Protein AF-A0A968WJB7-F1 (afdb_monomer_lite)

Sequence (166 aa):
MNELRTTIRIDESDAKIQHSDIVLTVGSCFAASMGNIFSLNKFDTLVNPFGTLYSPLAIHHALDTAVRTVPPTADGFVNRNDAWYHYDYHSSLSALDRDELNLLLQARMGQANGYLRKARWIVITYGTAWVYNRKDNGMPVANCHKVPTDHFEKSLLTQKKNAGII

pLDDT: mean 94.36, std 6.97, range [54.22, 98.62]

Structure (mmCIF, N/CA/C/O backbone):
data_AF-A0A968WJB7-F1
#
_entry.id   AF-A0A968WJB7-F1
#
loop_
_atom_site.group_PDB
_atom_site.id
_atom_site.type_symbol
_atom_site.label_atom_id
_atom_site.label_alt_id
_atom_site.label_comp_id
_atom_site.label_asym_id
_atom_site.label_entity_id
_atom_site.label_seq_id
_atom_site.pdbx_PDB_ins_code
_atom_site.Cartn_x
_atom_site.Cartn_y
_atom_site.Cartn_z
_atom_site.occupancy
_atom_site.B_iso_or_equiv
_atom_site.auth_seq_id
_atom_site.auth_comp_id
_atom_site.auth_asym_id
_atom_site.auth_atom_id
_atom_site.pdbx_PDB_model_num
ATOM 1 N N . MET A 1 1 ? 11.847 29.987 33.328 1.00 56.94 1 MET A N 1
ATOM 2 C CA . MET A 1 1 ? 12.172 28.801 32.508 1.00 56.94 1 MET A CA 1
ATOM 3 C C . MET A 1 1 ? 11.182 28.822 31.357 1.00 56.94 1 MET A C 1
ATOM 5 O O . MET A 1 1 ? 9.998 28.698 31.630 1.00 56.94 1 MET A O 1
ATOM 9 N N . ASN A 1 2 ? 11.610 29.129 30.131 1.00 67.00 2 ASN A N 1
ATOM 10 C CA . ASN A 1 2 ? 10.682 29.185 28.997 1.00 67.00 2 ASN A CA 1
ATOM 11 C C . ASN A 1 2 ? 10.448 27.760 28.487 1.00 67.00 2 ASN A C 1
ATOM 13 O O . ASN A 1 2 ? 11.409 27.071 28.146 1.00 67.00 2 ASN A O 1
ATOM 17 N N . GLU A 1 3 ? 9.194 27.313 28.461 1.00 71.56 3 GLU A N 1
ATOM 18 C CA . GLU A 1 3 ? 8.821 26.039 27.845 1.00 71.56 3 GLU A CA 1
ATOM 19 C C . GLU A 1 3 ? 9.026 26.119 26.324 1.00 71.56 3 GLU A C 1
ATOM 21 O O . GLU A 1 3 ? 8.397 26.921 25.641 1.00 71.56 3 GLU A O 1
ATOM 26 N N . LEU A 1 4 ? 9.910 25.275 25.782 1.00 86.75 4 LEU A N 1
ATOM 27 C CA . LEU A 1 4 ? 10.196 25.162 24.341 1.00 86.75 4 LEU A CA 1
ATOM 28 C C . LEU A 1 4 ? 9.280 24.144 23.634 1.00 86.75 4 LEU A C 1
ATOM 30 O O . LEU A 1 4 ? 9.646 23.586 22.600 1.00 86.75 4 LEU A O 1
ATOM 34 N N . ARG A 1 5 ? 8.103 23.851 24.199 1.00 84.50 5 ARG A N 1
ATOM 35 C CA . ARG A 1 5 ? 7.151 22.885 23.640 1.00 84.50 5 ARG A CA 1
ATOM 36 C C . ARG A 1 5 ? 5.778 23.521 23.491 1.00 84.50 5 ARG A C 1
ATOM 38 O O . ARG A 1 5 ? 5.233 24.071 24.439 1.00 84.50 5 ARG A O 1
ATOM 45 N N . THR A 1 6 ? 5.184 23.368 22.312 1.00 85.81 6 THR A N 1
ATOM 46 C CA . THR A 1 6 ? 3.761 23.646 22.113 1.00 85.81 6 THR A CA 1
ATOM 47 C C . THR A 1 6 ? 2.952 22.502 22.716 1.00 85.81 6 THR A C 1
ATOM 49 O O . THR A 1 6 ? 2.905 21.399 22.165 1.00 85.81 6 THR A O 1
ATOM 52 N N . THR A 1 7 ? 2.335 22.743 23.869 1.00 87.00 7 THR A N 1
ATOM 53 C CA . THR A 1 7 ? 1.403 21.790 24.477 1.00 87.00 7 THR A CA 1
ATOM 54 C C . THR A 1 7 ? 0.061 21.896 23.768 1.00 87.00 7 THR A C 1
ATOM 56 O O . THR A 1 7 ? -0.673 22.864 23.943 1.00 87.00 7 THR A O 1
ATOM 59 N N . ILE A 1 8 ? -0.253 20.896 22.950 1.00 87.56 8 ILE A N 1
ATOM 60 C CA . ILE A 1 8 ? -1.559 20.775 22.304 1.00 87.56 8 ILE A CA 1
ATOM 61 C C . ILE A 1 8 ? -2.448 19.949 23.232 1.00 87.56 8 ILE A C 1
ATOM 63 O O . ILE A 1 8 ? -2.117 18.808 23.553 1.00 87.56 8 ILE A O 1
ATOM 67 N N . ARG A 1 9 ? -3.566 20.530 23.677 1.00 88.31 9 ARG A N 1
ATOM 68 C CA . ARG A 1 9 ? -4.644 19.782 24.331 1.00 88.31 9 ARG A CA 1
ATOM 69 C C . ARG A 1 9 ? -5.572 19.273 23.240 1.00 88.31 9 ARG A C 1
ATOM 71 O O . ARG A 1 9 ? -6.076 20.067 22.455 1.00 88.31 9 ARG A O 1
ATOM 78 N N . ILE A 1 10 ? -5.716 17.958 23.162 1.00 88.56 10 ILE A N 1
ATOM 79 C CA . ILE A 1 10 ? -6.609 17.301 22.213 1.00 88.56 10 ILE A CA 1
ATOM 80 C C . ILE A 1 10 ? -7.796 16.817 23.029 1.00 88.56 10 ILE A C 1
ATOM 82 O O . ILE A 1 10 ? -7.610 16.014 23.946 1.00 88.56 10 ILE A O 1
ATOM 86 N N . ASP A 1 11 ? -8.978 17.337 22.716 1.00 92.31 11 ASP A N 1
ATOM 87 C CA . ASP A 1 11 ? -10.206 16.871 23.339 1.00 92.31 11 ASP A CA 1
ATOM 88 C C . ASP A 1 11 ? -10.478 15.425 22.941 1.00 92.31 11 ASP A C 1
ATOM 90 O O . ASP A 1 11 ? -10.107 14.941 21.864 1.00 92.31 11 ASP A O 1
ATOM 94 N N . GLU A 1 12 ? -11.111 14.710 23.855 1.00 92.12 12 GLU A N 1
ATOM 95 C CA . GLU A 1 12 ? -11.435 13.322 23.640 1.00 92.12 12 GLU A CA 1
ATOM 96 C C . GLU A 1 12 ? -12.485 13.184 22.521 1.00 92.12 12 GLU A C 1
ATOM 98 O O . GLU A 1 12 ? -13.508 13.858 22.534 1.00 92.12 12 GLU A O 1
ATOM 103 N N . SER A 1 13 ? -12.245 12.306 21.536 1.00 91.25 13 SER A N 1
ATOM 104 C CA . SER A 1 13 ? -13.239 12.067 20.479 1.00 91.25 13 SER A CA 1
ATOM 105 C C . SER A 1 13 ? -14.473 11.356 21.036 1.00 91.25 13 SER A C 1
ATOM 107 O O . SER A 1 13 ? -14.324 10.325 21.701 1.00 91.25 13 SER A O 1
ATOM 109 N N . ASP A 1 14 ? -15.663 11.850 20.686 1.00 94.12 14 ASP A N 1
ATOM 110 C CA . ASP A 1 14 ? -16.954 11.218 21.000 1.00 94.12 14 ASP A CA 1
ATOM 111 C C . ASP A 1 14 ? -17.090 9.819 20.379 1.00 94.12 14 ASP A C 1
ATOM 113 O O . ASP A 1 14 ? -17.773 8.941 20.909 1.00 94.12 14 ASP A O 1
ATOM 117 N N . ALA A 1 15 ? -16.423 9.588 19.245 1.00 93.94 15 ALA A N 1
ATOM 118 C CA . ALA A 1 15 ? -16.431 8.312 18.552 1.00 93.94 15 ALA A CA 1
ATOM 119 C C . ALA A 1 15 ? -15.205 7.484 18.952 1.00 93.94 15 ALA A C 1
ATOM 121 O O . ALA A 1 15 ? -14.058 7.843 18.686 1.00 93.94 15 ALA A O 1
ATOM 122 N N . LYS A 1 16 ? -15.460 6.338 19.582 1.00 94.56 16 LYS A N 1
ATOM 123 C CA . LYS A 1 16 ? -14.427 5.395 20.012 1.00 94.56 16 LYS A CA 1
ATOM 124 C C . LYS A 1 16 ? -14.341 4.206 19.076 1.00 94.56 16 LYS A C 1
ATOM 126 O O . LYS A 1 16 ? -15.368 3.714 18.617 1.00 94.56 16 LYS A O 1
ATOM 131 N N . ILE A 1 17 ? -13.119 3.725 18.866 1.00 95.50 17 ILE A N 1
ATOM 132 C CA . ILE A 1 17 ? -12.879 2.435 18.223 1.00 95.50 17 ILE A CA 1
ATOM 133 C C . ILE A 1 17 ? -13.238 1.352 19.241 1.00 95.50 17 ILE A C 1
ATOM 135 O O . ILE A 1 17 ? -12.614 1.256 20.298 1.00 95.50 17 ILE A O 1
ATOM 139 N N . GLN A 1 18 ? -14.270 0.575 18.937 1.00 96.62 18 GLN A N 1
ATOM 140 C CA . GLN A 1 18 ? -14.738 -0.537 19.758 1.00 96.62 18 GLN A CA 1
ATOM 141 C C . GLN A 1 18 ? -14.095 -1.844 19.303 1.00 96.62 18 GLN A C 1
ATOM 143 O O . GLN A 1 18 ? -13.738 -1.997 18.139 1.00 96.62 18 GLN A O 1
ATOM 148 N N . HIS A 1 19 ? -13.995 -2.827 20.196 1.00 96.31 19 HIS A N 1
ATOM 149 C CA . HIS A 1 19 ? -13.432 -4.138 19.848 1.00 96.31 19 HIS A CA 1
ATOM 150 C C . HIS A 1 19 ? -14.256 -4.882 18.774 1.00 96.31 19 HIS A C 1
ATOM 152 O O . HIS A 1 19 ? -13.737 -5.749 18.075 1.00 96.31 19 HIS A O 1
ATOM 158 N N . SER A 1 20 ? -15.543 -4.553 18.630 1.00 96.69 20 SER A N 1
ATOM 159 C CA . SER A 1 20 ? -16.411 -5.067 17.564 1.00 96.69 20 SER A CA 1
ATOM 160 C C . SER A 1 20 ? -16.203 -4.381 16.211 1.00 96.69 20 SER A C 1
ATOM 162 O O . SER A 1 20 ? -16.776 -4.827 15.218 1.00 96.69 20 SER A O 1
ATOM 164 N N . ASP A 1 21 ? -15.459 -3.275 16.166 1.00 97.81 21 ASP A N 1
ATOM 165 C CA . ASP A 1 21 ? -15.252 -2.528 14.935 1.00 97.81 21 ASP A CA 1
ATOM 166 C C . ASP A 1 21 ? -14.213 -3.214 14.050 1.00 97.81 21 ASP A C 1
ATOM 168 O O . ASP A 1 21 ? -13.172 -3.678 14.517 1.00 97.81 21 ASP A O 1
ATOM 172 N N . ILE A 1 22 ? -14.476 -3.196 12.745 1.00 98.56 22 ILE A N 1
ATOM 173 C CA . ILE A 1 22 ? -13.508 -3.608 11.733 1.00 98.56 22 ILE A CA 1
ATOM 174 C C . ILE A 1 22 ? -12.664 -2.396 11.348 1.00 98.56 22 ILE A C 1
ATOM 176 O O . ILE A 1 22 ? -13.202 -1.342 10.975 1.00 98.56 22 ILE A O 1
ATOM 180 N N . VAL A 1 23 ? -11.346 -2.565 11.408 1.00 98.44 23 VAL A N 1
ATOM 181 C CA . VAL A 1 23 ? -10.357 -1.527 11.115 1.00 98.44 23 VAL A CA 1
ATOM 182 C C . VAL A 1 23 ? -9.548 -1.917 9.880 1.00 98.44 23 VAL A C 1
ATOM 184 O O . VAL A 1 23 ? -9.021 -3.018 9.766 1.00 98.44 23 VAL A O 1
ATOM 187 N N . LEU A 1 24 ? -9.406 -0.996 8.937 1.00 98.56 24 LEU A N 1
ATOM 188 C CA . LEU A 1 24 ? -8.481 -1.125 7.817 1.00 98.56 24 LEU A CA 1
ATOM 189 C C . LEU A 1 24 ? -7.398 -0.060 7.960 1.00 98.56 24 LEU A C 1
ATOM 191 O O . LEU A 1 24 ? -7.715 1.124 8.041 1.00 98.56 24 LEU A O 1
ATOM 195 N N . THR A 1 25 ? -6.124 -0.449 7.962 1.00 98.38 25 THR A N 1
ATOM 196 C CA . THR A 1 25 ? -5.014 0.512 7.912 1.00 98.38 25 THR A CA 1
ATOM 197 C C . THR A 1 25 ? -4.308 0.448 6.563 1.00 98.38 25 THR A C 1
ATOM 199 O O . THR A 1 25 ? -4.032 -0.637 6.050 1.00 98.38 25 THR A O 1
ATOM 202 N N . VAL A 1 26 ? -4.044 1.611 5.959 1.00 98.00 26 VAL A N 1
ATOM 203 C CA . VAL A 1 26 ? -3.368 1.728 4.658 1.00 98.00 26 VAL A CA 1
ATOM 204 C C . VAL A 1 26 ? -2.387 2.899 4.665 1.00 98.00 26 VAL A C 1
ATOM 206 O O . VAL A 1 26 ? -2.722 4.017 5.052 1.00 98.00 26 VAL A O 1
ATOM 209 N N . GLY A 1 27 ? -1.173 2.669 4.180 1.00 97.12 27 GLY A N 1
ATOM 210 C CA . GLY A 1 27 ? -0.210 3.722 3.887 1.00 97.12 27 GLY A CA 1
ATOM 211 C C . GLY A 1 27 ? 1.179 3.414 4.421 1.00 97.12 27 GLY A C 1
ATOM 212 O O . GLY A 1 27 ? 1.693 2.309 4.237 1.00 97.12 27 GLY A O 1
ATOM 213 N N . SER A 1 28 ? 1.808 4.425 5.019 1.00 95.88 28 SER A N 1
ATOM 214 C CA . SER A 1 28 ? 3.210 4.385 5.435 1.00 95.88 28 SER A CA 1
ATOM 215 C C . SER A 1 28 ? 3.479 3.346 6.535 1.00 95.88 28 SER A C 1
ATOM 217 O O . SER A 1 28 ? 2.585 2.652 7.028 1.00 95.88 28 SER A O 1
ATOM 219 N N . CYS A 1 29 ? 4.739 3.239 6.960 1.00 94.81 29 CYS A N 1
ATOM 220 C CA . CYS A 1 29 ? 5.115 2.386 8.087 1.00 94.81 29 CYS A CA 1
ATOM 221 C C . CYS A 1 29 ? 4.357 2.742 9.378 1.00 94.81 29 CYS A C 1
ATOM 223 O O . CYS A 1 29 ? 4.187 1.881 10.235 1.00 94.81 29 CYS A O 1
ATOM 225 N N . PHE A 1 30 ? 3.850 3.973 9.503 1.00 96.25 30 PHE A N 1
ATOM 226 C CA . PHE A 1 30 ? 3.007 4.362 10.626 1.00 96.25 30 PHE A CA 1
ATOM 227 C C . PHE A 1 30 ? 1.649 3.637 10.601 1.00 96.25 30 PHE A C 1
ATOM 229 O O . PHE A 1 30 ? 1.262 3.067 11.619 1.00 96.25 30 PHE A O 1
ATOM 236 N N . ALA A 1 31 ? 0.970 3.552 9.447 1.00 97.06 31 ALA A N 1
ATOM 237 C CA . ALA A 1 31 ? -0.253 2.751 9.299 1.00 97.06 31 ALA A CA 1
ATOM 238 C C . ALA A 1 31 ? -0.021 1.263 9.602 1.00 97.06 31 ALA A C 1
ATOM 240 O O . ALA A 1 31 ? -0.873 0.633 10.232 1.00 97.06 31 ALA A O 1
ATOM 241 N N . ALA A 1 32 ? 1.131 0.709 9.202 1.00 95.94 32 ALA A N 1
ATOM 242 C CA . ALA A 1 32 ? 1.500 -0.666 9.540 1.00 95.94 32 ALA A CA 1
ATOM 243 C C . ALA A 1 32 ? 1.650 -0.850 11.057 1.00 95.94 32 ALA A C 1
ATOM 245 O O . ALA A 1 32 ? 1.044 -1.750 11.633 1.00 95.94 32 ALA A O 1
ATOM 246 N N . SER A 1 33 ? 2.414 0.025 11.717 1.00 97.56 33 SER A N 1
ATOM 247 C CA . SER A 1 33 ? 2.622 -0.021 13.169 1.00 97.56 33 SER A CA 1
ATOM 248 C C . SER A 1 33 ? 1.309 0.097 13.938 1.00 97.56 33 SER A C 1
ATOM 250 O O . SER A 1 33 ? 1.047 -0.712 14.824 1.00 97.56 33 SER A O 1
ATOM 252 N N . MET A 1 34 ? 0.448 1.047 13.564 1.00 96.88 34 MET A N 1
ATOM 253 C CA . MET A 1 34 ? -0.863 1.215 14.194 1.00 96.88 34 MET A CA 1
ATOM 254 C C . MET A 1 34 ? -1.777 0.008 13.954 1.00 96.88 34 MET A C 1
ATOM 256 O O . MET A 1 34 ? -2.389 -0.492 14.894 1.00 96.88 34 MET A O 1
ATOM 260 N N . GLY A 1 35 ? -1.827 -0.510 12.725 1.00 97.62 35 GLY A N 1
ATOM 261 C CA . GLY A 1 35 ? -2.599 -1.710 12.394 1.00 97.62 35 GLY A CA 1
ATOM 262 C C . GLY A 1 35 ? -2.138 -2.950 13.162 1.00 97.62 35 GLY A C 1
ATOM 263 O O . GLY A 1 35 ? -2.958 -3.731 13.646 1.00 97.62 35 GLY A O 1
ATOM 264 N N . ASN A 1 36 ? -0.827 -3.105 13.347 1.00 97.75 36 ASN A N 1
ATOM 265 C CA . ASN A 1 36 ? -0.260 -4.188 14.144 1.00 97.75 36 ASN A CA 1
ATOM 266 C C . ASN A 1 36 ? -0.627 -4.056 15.625 1.00 97.75 36 ASN A C 1
ATOM 268 O O . ASN A 1 36 ? -0.921 -5.065 16.257 1.00 97.75 36 ASN A O 1
ATOM 272 N N . ILE A 1 37 ? -0.678 -2.839 16.176 1.00 98.19 37 ILE A N 1
ATOM 273 C CA . ILE A 1 37 ? -1.161 -2.612 17.546 1.00 98.19 37 ILE A CA 1
ATOM 274 C C . ILE A 1 37 ? -2.624 -3.059 17.681 1.00 98.19 37 ILE A C 1
ATOM 276 O O . ILE A 1 37 ? -2.934 -3.794 18.618 1.00 98.19 37 ILE A O 1
ATOM 280 N N . PHE A 1 38 ? -3.510 -2.699 16.745 1.00 97.56 38 PHE A N 1
ATOM 281 C CA . PHE A 1 38 ? -4.898 -3.187 16.753 1.00 97.56 38 PHE A CA 1
ATOM 282 C C . PHE A 1 38 ? -4.969 -4.718 16.679 1.00 97.56 38 PHE A C 1
ATOM 284 O O . PHE A 1 38 ? -5.637 -5.352 17.497 1.00 97.56 38 PHE A O 1
ATOM 291 N N . SER A 1 39 ? -4.206 -5.320 15.765 1.00 97.69 39 SER A N 1
ATOM 292 C CA . SER A 1 39 ? -4.165 -6.775 15.569 1.00 97.69 39 SER A CA 1
ATOM 293 C C . SER A 1 39 ? -3.662 -7.521 16.814 1.00 97.69 39 SER A C 1
ATOM 295 O O . SER A 1 39 ? -4.242 -8.527 17.226 1.00 97.69 39 SER A O 1
ATOM 297 N N . LEU A 1 40 ? -2.603 -7.017 17.460 1.00 98.19 40 LEU A N 1
ATOM 298 C CA . LEU A 1 40 ? -2.067 -7.567 18.711 1.00 98.19 40 LEU A CA 1
ATOM 299 C C . LEU A 1 40 ? -3.110 -7.534 19.836 1.00 98.19 40 LEU A C 1
ATOM 301 O O . LEU A 1 40 ? -3.200 -8.485 20.613 1.00 98.19 40 LEU A O 1
ATOM 305 N N . ASN A 1 41 ? -3.936 -6.486 19.867 1.00 97.81 41 ASN A N 1
ATOM 306 C CA . ASN A 1 41 ? -5.037 -6.309 20.814 1.00 97.81 41 ASN A CA 1
ATOM 307 C C . ASN A 1 41 ? -6.366 -6.931 20.340 1.00 97.81 41 ASN A C 1
ATOM 309 O O . ASN A 1 41 ? -7.412 -6.603 20.888 1.00 97.81 41 ASN A O 1
ATOM 313 N N . LYS A 1 42 ? -6.325 -7.853 19.365 1.00 97.56 42 LYS A N 1
ATOM 314 C CA . LYS A 1 42 ? -7.448 -8.709 18.927 1.00 97.56 42 LYS A CA 1
ATOM 315 C C . LYS A 1 42 ? -8.624 -8.000 18.246 1.00 97.56 42 LYS A C 1
ATOM 317 O O . LYS A 1 42 ? -9.665 -8.625 18.052 1.00 97.56 42 LYS A O 1
ATOM 322 N N . PHE A 1 43 ? -8.441 -6.761 17.797 1.00 98.06 43 PHE A N 1
ATOM 323 C CA . PHE A 1 43 ? -9.391 -6.116 16.889 1.00 98.06 43 PHE A CA 1
ATOM 324 C C . PHE A 1 43 ? -9.401 -6.828 15.533 1.00 98.06 43 PHE A C 1
ATOM 326 O O . PHE A 1 43 ? -8.354 -7.278 15.058 1.00 98.06 43 PHE A O 1
ATOM 333 N N . ASP A 1 44 ? -10.555 -6.859 14.866 1.00 98.12 44 ASP A N 1
ATOM 334 C CA . ASP A 1 44 ? -10.636 -7.325 13.481 1.00 98.12 44 ASP A CA 1
ATOM 335 C C . ASP A 1 44 ? -10.008 -6.272 12.560 1.00 98.12 44 ASP A C 1
ATOM 337 O O . ASP A 1 44 ? -10.591 -5.221 12.287 1.00 98.12 44 ASP A O 1
ATOM 341 N N . THR A 1 45 ? -8.767 -6.523 12.144 1.00 98.44 45 THR A N 1
ATOM 342 C CA . THR A 1 45 ? -7.949 -5.535 11.440 1.00 98.44 45 THR A CA 1
ATOM 343 C C . THR A 1 45 ? -7.325 -6.113 10.181 1.00 98.44 45 THR A C 1
ATOM 345 O O . THR A 1 45 ? -6.663 -7.149 10.225 1.00 98.44 45 THR A O 1
ATOM 348 N N . LEU A 1 46 ? -7.445 -5.387 9.069 1.00 98.62 46 LEU A N 1
ATOM 349 C CA . LEU A 1 46 ? -6.624 -5.603 7.881 1.00 98.62 46 LEU A CA 1
ATOM 350 C C . LEU A 1 46 ? -5.525 -4.541 7.819 1.00 98.62 46 LEU A C 1
ATOM 352 O O . LEU A 1 46 ? -5.804 -3.345 7.750 1.00 98.62 46 LEU A O 1
ATOM 356 N N . VAL A 1 47 ? -4.269 -4.985 7.841 1.00 98.44 47 VAL A N 1
ATOM 357 C CA . VAL A 1 47 ? -3.091 -4.109 7.901 1.00 98.44 47 VAL A CA 1
ATOM 358 C C . VAL A 1 47 ? -2.404 -4.057 6.542 1.00 98.44 47 VAL A C 1
ATOM 360 O O . VAL A 1 47 ? -1.940 -5.089 6.064 1.00 98.44 47 VAL A O 1
ATOM 363 N N . ASN A 1 48 ? -2.309 -2.865 5.944 1.00 98.00 48 ASN A N 1
ATOM 364 C CA . ASN A 1 48 ? -1.574 -2.574 4.706 1.00 98.00 48 ASN A CA 1
ATOM 365 C C . ASN A 1 48 ? -1.678 -3.707 3.657 1.00 98.00 48 ASN A C 1
ATOM 367 O O . ASN A 1 48 ? -0.664 -4.330 3.326 1.00 98.00 48 ASN A O 1
ATOM 371 N N . PRO A 1 49 ? -2.874 -3.992 3.101 1.00 97.88 49 PRO A N 1
ATOM 372 C CA . PRO A 1 49 ? -3.077 -5.136 2.202 1.00 97.88 49 PRO A CA 1
ATOM 373 C C . PRO A 1 49 ? -2.213 -5.092 0.931 1.00 97.88 49 PRO A C 1
ATOM 375 O O . PRO A 1 49 ? -1.953 -6.128 0.324 1.00 97.88 49 PRO A O 1
ATOM 378 N N . PHE A 1 50 ? -1.733 -3.901 0.565 1.00 97.81 50 PHE A N 1
ATOM 379 C CA . PHE A 1 50 ? -0.872 -3.627 -0.590 1.00 97.81 50 PHE A CA 1
ATOM 380 C C . PHE A 1 50 ? 0.603 -3.387 -0.208 1.00 97.81 50 PHE A C 1
ATOM 382 O O . PHE A 1 50 ? 1.413 -2.931 -1.019 1.00 97.81 50 PHE A O 1
ATOM 389 N N . GLY A 1 51 ? 0.944 -3.690 1.048 1.00 97.19 51 GLY A N 1
ATOM 390 C CA . GLY A 1 51 ? 2.185 -3.316 1.713 1.00 97.19 51 GLY A CA 1
ATOM 391 C C . GLY A 1 51 ? 2.302 -1.809 1.962 1.00 97.19 51 GLY A C 1
ATOM 392 O O . GLY A 1 51 ? 1.321 -1.068 1.898 1.00 97.19 51 GLY A O 1
ATOM 393 N N . THR A 1 52 ? 3.504 -1.360 2.320 1.00 96.88 52 THR A N 1
ATOM 394 C CA . THR A 1 52 ? 3.745 0.033 2.714 1.00 96.88 52 THR A CA 1
ATOM 395 C C . THR A 1 52 ? 3.753 0.956 1.500 1.00 96.88 52 THR A C 1
ATOM 397 O O . THR A 1 52 ? 4.631 0.850 0.642 1.00 96.88 52 THR A O 1
ATOM 400 N N . LEU A 1 53 ? 2.813 1.898 1.465 1.00 97.00 53 LEU A N 1
ATOM 401 C CA . LEU A 1 53 ? 2.661 2.896 0.407 1.00 97.00 53 LEU A CA 1
ATOM 402 C C . LEU A 1 53 ? 2.796 4.303 0.995 1.00 97.00 53 LEU A C 1
ATOM 404 O O . LEU A 1 53 ? 2.315 4.566 2.091 1.00 97.00 53 LEU A O 1
ATOM 408 N N . TYR A 1 54 ? 3.448 5.226 0.289 1.00 94.88 54 TYR A N 1
ATOM 409 C CA . TYR A 1 54 ? 3.763 6.544 0.859 1.00 94.88 54 TYR A CA 1
ATOM 410 C C . TYR A 1 54 ? 3.017 7.702 0.198 1.00 94.88 54 TYR A C 1
ATOM 412 O O . TYR A 1 54 ? 2.571 8.609 0.904 1.00 94.88 54 TYR A O 1
ATOM 420 N N . SER A 1 55 ? 2.902 7.715 -1.131 1.00 93.94 55 SER A N 1
ATOM 421 C CA . SER A 1 55 ? 2.266 8.830 -1.834 1.00 93.94 55 SER A CA 1
ATOM 422 C C . SER A 1 55 ? 0.736 8.716 -1.782 1.00 93.94 55 SER A C 1
ATOM 424 O O . SER A 1 55 ? 0.208 7.605 -1.905 1.00 93.94 55 SER A O 1
ATOM 426 N N . PRO A 1 56 ? 0.003 9.838 -1.635 1.00 94.00 56 PRO A N 1
ATOM 427 C CA . PRO A 1 56 ? -1.457 9.830 -1.701 1.00 94.00 56 PRO A CA 1
ATOM 428 C C . PRO A 1 56 ? -1.987 9.170 -2.9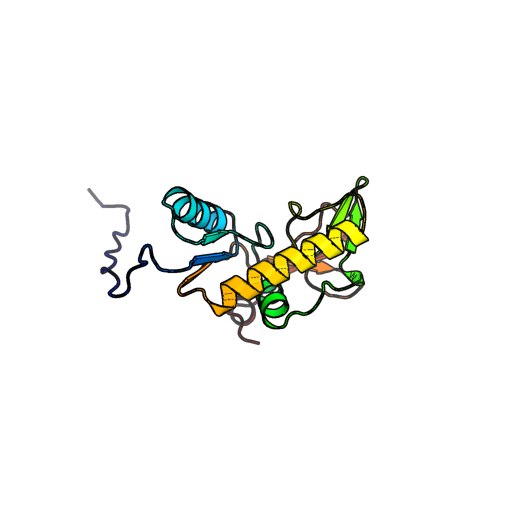72 1.00 94.00 56 PRO A C 1
ATOM 430 O O . PRO A 1 56 ? -2.889 8.348 -2.900 1.00 94.00 56 PRO A O 1
ATOM 433 N N . LEU A 1 57 ? -1.348 9.444 -4.114 1.00 93.44 57 LEU A N 1
ATOM 434 C CA . LEU A 1 57 ? -1.741 8.894 -5.409 1.00 93.44 57 LEU A CA 1
ATOM 435 C C . LEU A 1 57 ? -1.675 7.360 -5.448 1.00 93.44 57 LEU A C 1
ATOM 437 O O . LEU A 1 57 ? -2.627 6.727 -5.891 1.00 93.44 57 LEU A O 1
ATOM 441 N N . ALA A 1 58 ? -0.594 6.762 -4.938 1.00 94.88 58 ALA A N 1
ATOM 442 C CA . ALA A 1 58 ? -0.461 5.306 -4.878 1.00 94.88 58 ALA A CA 1
ATOM 443 C C . ALA A 1 58 ? -1.486 4.676 -3.925 1.00 94.88 58 ALA A C 1
ATOM 445 O O . ALA A 1 58 ? -2.097 3.661 -4.247 1.00 94.88 58 ALA A O 1
ATOM 446 N N . ILE A 1 59 ? -1.698 5.292 -2.757 1.00 96.38 59 ILE A N 1
ATOM 447 C CA . ILE A 1 59 ? -2.667 4.809 -1.767 1.00 96.38 59 ILE A CA 1
ATOM 448 C C . ILE A 1 59 ? -4.091 4.873 -2.329 1.00 96.38 59 ILE A C 1
ATOM 450 O O . ILE A 1 59 ? -4.839 3.905 -2.210 1.00 96.38 59 ILE A O 1
ATOM 454 N N . HIS A 1 60 ? -4.469 5.991 -2.952 1.00 94.88 60 HIS A N 1
ATOM 455 C CA . HIS A 1 60 ? -5.798 6.172 -3.540 1.00 94.88 60 HIS A CA 1
ATOM 456 C C . HIS A 1 60 ? -6.027 5.229 -4.711 1.00 94.88 60 HIS A C 1
ATOM 458 O O . HIS A 1 60 ? -7.090 4.627 -4.776 1.00 94.88 60 HIS A O 1
ATOM 464 N N . HIS A 1 61 ? -5.033 5.040 -5.580 1.00 94.50 61 HIS A N 1
ATOM 465 C CA . HIS A 1 61 ? -5.106 4.077 -6.681 1.00 94.50 61 HIS A CA 1
ATOM 466 C C . HIS A 1 61 ? -5.314 2.642 -6.174 1.00 94.50 61 HIS A C 1
ATOM 468 O O . HIS A 1 61 ? -6.235 1.948 -6.606 1.00 94.50 61 HIS A O 1
ATOM 474 N N . ALA A 1 62 ? -4.534 2.207 -5.181 1.00 96.12 62 ALA A N 1
ATOM 475 C CA . ALA A 1 62 ? -4.680 0.874 -4.597 1.00 96.12 62 ALA A CA 1
ATOM 476 C C . ALA A 1 62 ? -6.055 0.668 -3.927 1.00 96.12 62 ALA A C 1
ATOM 478 O O . ALA A 1 62 ? -6.646 -0.407 -4.023 1.00 96.12 62 ALA A O 1
ATOM 479 N N . LEU A 1 63 ? -6.593 1.703 -3.275 1.00 96.62 63 LEU A N 1
ATOM 480 C CA . LEU A 1 63 ? -7.938 1.674 -2.698 1.00 96.62 63 LEU A CA 1
ATOM 481 C C . LEU A 1 63 ? -9.035 1.672 -3.771 1.00 96.62 63 LEU A C 1
ATOM 483 O O . LEU A 1 63 ? -9.952 0.860 -3.686 1.00 96.62 63 LEU A O 1
ATOM 487 N N . ASP A 1 64 ? -8.954 2.542 -4.779 1.00 95.62 64 ASP A N 1
ATOM 488 C CA . ASP A 1 64 ? -9.962 2.658 -5.841 1.00 95.62 64 ASP A CA 1
ATOM 489 C C . ASP A 1 64 ? -10.049 1.368 -6.663 1.00 95.62 64 ASP A C 1
ATOM 491 O O . ASP A 1 64 ? -11.139 0.825 -6.852 1.00 95.62 64 ASP A O 1
ATOM 495 N N . THR A 1 65 ? -8.905 0.800 -7.049 1.00 95.31 65 THR A N 1
ATOM 496 C CA . THR A 1 65 ? -8.859 -0.486 -7.757 1.00 95.31 65 THR A CA 1
ATOM 497 C C . THR A 1 65 ? -9.428 -1.627 -6.918 1.00 95.31 65 THR A C 1
ATOM 499 O O . THR A 1 65 ? -10.165 -2.461 -7.447 1.00 95.31 65 THR A O 1
ATOM 502 N N . ALA A 1 66 ? -9.181 -1.640 -5.603 1.00 97.00 66 ALA A N 1
ATOM 503 C CA . ALA A 1 66 ? -9.794 -2.604 -4.696 1.00 97.00 66 ALA A CA 1
ATOM 504 C C . ALA A 1 66 ? -11.315 -2.424 -4.602 1.00 97.00 66 ALA A C 1
ATOM 506 O O . ALA A 1 66 ? -12.047 -3.407 -4.686 1.00 97.00 66 ALA A O 1
ATOM 507 N N . VAL A 1 67 ? -11.815 -1.190 -4.464 1.00 96.81 67 VAL A N 1
ATOM 508 C CA . VAL A 1 67 ? -13.259 -0.885 -4.412 1.00 96.81 67 VAL A CA 1
ATOM 509 C C . VAL A 1 67 ? -13.955 -1.310 -5.703 1.00 96.81 67 VAL A C 1
ATOM 511 O O . VAL A 1 67 ? -14.994 -1.972 -5.652 1.00 96.81 67 VAL A O 1
ATOM 514 N N . ARG A 1 68 ? -13.376 -0.952 -6.852 1.00 96.50 68 ARG A N 1
ATOM 515 C CA . ARG A 1 68 ? -13.921 -1.220 -8.190 1.00 96.50 68 ARG A CA 1
ATOM 516 C C . ARG A 1 68 ? -13.639 -2.626 -8.699 1.00 96.50 68 ARG A C 1
ATOM 518 O O . ARG A 1 68 ? -14.116 -2.974 -9.776 1.00 96.50 68 ARG A O 1
ATOM 525 N N . THR A 1 69 ? -12.872 -3.421 -7.953 1.00 94.62 69 THR A N 1
ATOM 526 C CA . THR A 1 69 ? -12.443 -4.770 -8.352 1.00 94.62 69 THR A CA 1
ATOM 527 C C . THR A 1 69 ? -11.767 -4.791 -9.729 1.00 94.62 69 THR A C 1
ATOM 529 O O . THR A 1 69 ? -11.999 -5.685 -10.537 1.00 94.62 69 THR A O 1
ATOM 532 N N . VAL A 1 70 ? -10.951 -3.772 -10.013 1.00 95.12 70 VAL A N 1
ATOM 533 C CA . VAL A 1 70 ? -10.190 -3.665 -11.266 1.00 95.12 70 VAL A CA 1
ATOM 534 C C . VAL A 1 70 ? -8.937 -4.530 -11.136 1.00 95.12 70 VAL A C 1
ATOM 536 O O . VAL A 1 70 ? -8.212 -4.346 -10.168 1.00 95.12 70 VAL A O 1
ATOM 539 N N . PRO A 1 71 ? -8.652 -5.469 -12.052 1.00 92.88 71 PRO A N 1
ATOM 540 C CA . PRO A 1 71 ? -7.451 -6.298 -11.957 1.00 92.88 71 PRO A CA 1
ATOM 541 C C . PRO A 1 71 ? -6.161 -5.470 -12.135 1.00 92.88 71 PRO A C 1
ATOM 543 O O . PRO A 1 71 ? -6.206 -4.410 -12.766 1.00 92.88 71 PRO A O 1
ATOM 546 N N . PRO A 1 72 ? -5.003 -5.955 -11.637 1.00 94.12 72 PRO A N 1
ATOM 547 C CA . PRO A 1 72 ? -3.708 -5.317 -11.879 1.00 94.12 72 PRO A CA 1
ATOM 548 C C . PRO A 1 72 ? -3.440 -5.134 -13.375 1.00 94.12 72 PRO A C 1
ATOM 550 O O . PRO A 1 72 ? -3.733 -6.025 -14.181 1.00 94.12 72 PRO A O 1
ATOM 553 N N . THR A 1 73 ? -2.885 -3.987 -13.764 1.00 93.44 73 THR A N 1
ATOM 554 C CA . THR A 1 73 ? -2.654 -3.695 -15.179 1.00 93.44 73 THR A CA 1
ATOM 555 C C . THR A 1 73 ? -1.490 -4.521 -15.719 1.00 93.44 73 THR A C 1
ATOM 557 O O . THR A 1 73 ? -0.454 -4.703 -15.080 1.00 93.44 73 THR A O 1
ATOM 560 N N . ALA A 1 74 ? -1.643 -5.052 -16.933 1.00 94.00 74 ALA A N 1
ATOM 561 C CA . ALA A 1 74 ? -0.644 -5.949 -17.514 1.00 94.00 74 ALA A CA 1
ATOM 562 C C . ALA A 1 74 ? 0.733 -5.283 -17.694 1.00 94.00 74 ALA A C 1
ATOM 564 O O . ALA A 1 74 ? 1.750 -5.971 -17.623 1.00 94.00 74 ALA A O 1
ATOM 565 N N . ASP A 1 75 ? 0.755 -3.967 -17.906 1.00 94.31 75 ASP A 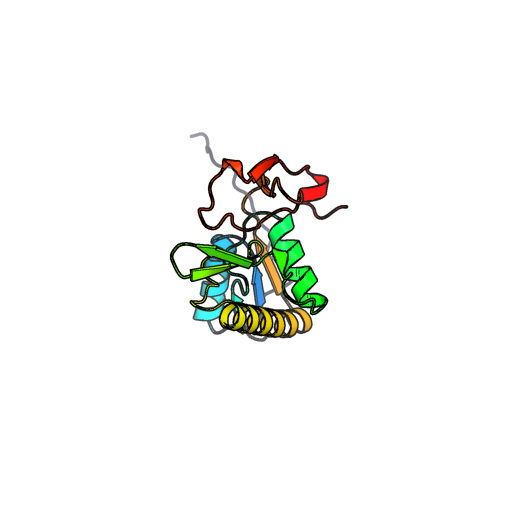N 1
ATOM 566 C CA . ASP A 1 75 ? 1.951 -3.144 -18.072 1.00 94.31 75 ASP A CA 1
ATOM 567 C C . ASP A 1 75 ? 2.633 -2.779 -16.745 1.00 94.31 75 ASP A C 1
ATOM 569 O O . ASP A 1 75 ? 3.758 -2.278 -16.760 1.00 94.31 75 ASP A O 1
ATOM 573 N N . GLY A 1 76 ? 1.983 -3.030 -15.605 1.00 96.31 76 GLY A N 1
ATOM 574 C CA . GLY A 1 76 ? 2.524 -2.767 -14.276 1.00 96.31 76 GLY A CA 1
ATOM 575 C C . GLY A 1 76 ? 3.509 -3.831 -13.786 1.00 96.31 76 GLY A C 1
ATOM 576 O O . GLY A 1 76 ? 4.273 -3.564 -12.858 1.00 96.31 76 GLY A O 1
ATOM 577 N N . PHE A 1 77 ? 3.518 -5.017 -14.403 1.00 97.88 77 PHE A N 1
ATOM 578 C CA . PHE A 1 77 ? 4.396 -6.127 -14.031 1.00 97.88 77 PHE A CA 1
ATOM 579 C C . PHE A 1 77 ? 5.839 -5.897 -14.486 1.00 97.88 77 PHE A C 1
ATOM 581 O O . PHE A 1 77 ? 6.101 -5.590 -15.647 1.00 97.88 77 PHE A O 1
ATOM 588 N N . VAL A 1 78 ? 6.789 -6.127 -13.581 1.00 97.38 78 VAL A N 1
ATOM 589 C CA . VAL A 1 78 ? 8.225 -6.007 -13.844 1.00 97.38 78 VAL A CA 1
ATOM 590 C C . VAL A 1 78 ? 8.985 -7.163 -13.202 1.00 97.38 78 VAL A C 1
ATOM 592 O O . VAL A 1 78 ? 8.781 -7.471 -12.028 1.00 97.38 78 VAL A O 1
ATOM 595 N N . ASN A 1 79 ? 9.872 -7.803 -13.966 1.00 97.00 79 ASN A N 1
ATOM 596 C CA . ASN A 1 79 ? 10.791 -8.811 -13.446 1.00 97.00 79 ASN A CA 1
ATOM 597 C C . ASN A 1 79 ? 12.131 -8.163 -13.074 1.00 97.00 79 ASN A C 1
ATOM 599 O O . ASN A 1 79 ? 12.686 -7.376 -13.846 1.00 97.00 79 ASN A O 1
ATOM 603 N N . ARG A 1 80 ? 12.644 -8.476 -11.883 1.00 93.44 80 ARG A N 1
ATOM 604 C CA . ARG A 1 80 ? 13.918 -7.965 -11.379 1.00 93.44 80 ARG A CA 1
ATOM 605 C C . ARG A 1 80 ? 14.539 -8.960 -10.404 1.00 93.44 80 ARG A C 1
ATOM 607 O O . ARG A 1 80 ? 13.948 -9.255 -9.372 1.00 93.44 80 ARG A O 1
ATOM 614 N N . ASN A 1 81 ? 15.772 -9.391 -10.676 1.00 90.62 81 ASN A N 1
ATOM 615 C CA . ASN A 1 81 ? 16.501 -10.386 -9.873 1.00 90.62 81 ASN A CA 1
ATOM 616 C C . ASN A 1 81 ? 15.692 -11.681 -9.650 1.00 90.62 81 ASN A C 1
ATOM 618 O O . ASN A 1 81 ? 15.516 -12.094 -8.505 1.00 90.62 81 ASN A O 1
ATOM 622 N N . ASP A 1 82 ? 15.166 -12.267 -10.728 1.00 92.62 82 ASP A N 1
ATOM 623 C CA . ASP A 1 82 ? 14.404 -13.528 -10.708 1.00 92.62 82 ASP A CA 1
ATOM 624 C C . ASP A 1 82 ? 13.121 -13.493 -9.858 1.00 92.62 82 ASP A C 1
ATOM 626 O O . ASP A 1 82 ? 12.581 -14.527 -9.472 1.00 92.62 82 ASP A O 1
ATOM 630 N N . ALA A 1 83 ? 12.604 -12.293 -9.589 1.00 97.31 83 ALA A N 1
ATOM 631 C CA . ALA A 1 83 ? 11.324 -12.076 -8.934 1.00 97.31 83 ALA A CA 1
ATOM 632 C C . ALA A 1 83 ? 10.472 -11.086 -9.732 1.00 97.31 83 ALA A C 1
ATOM 634 O O . ALA A 1 83 ? 10.967 -10.109 -10.300 1.00 97.31 83 ALA A O 1
ATOM 635 N N . TRP A 1 84 ? 9.171 -11.334 -9.752 1.00 98.31 84 TRP A N 1
ATOM 636 C CA . TRP A 1 84 ? 8.159 -10.452 -10.300 1.00 98.31 84 TRP A CA 1
ATOM 637 C C . TRP A 1 84 ? 7.632 -9.505 -9.233 1.00 98.31 84 TRP A C 1
ATOM 639 O O . TRP A 1 84 ? 7.363 -9.896 -8.096 1.00 98.31 84 TRP A O 1
ATOM 649 N N . TYR A 1 85 ? 7.432 -8.262 -9.651 1.00 98.38 85 TYR A N 1
ATOM 650 C CA . TYR A 1 85 ? 6.826 -7.184 -8.886 1.00 98.38 85 TYR A CA 1
ATOM 651 C C . TYR A 1 85 ? 5.784 -6.464 -9.738 1.00 98.38 85 TYR A C 1
ATOM 653 O O . TYR A 1 85 ? 5.709 -6.654 -10.953 1.00 98.38 85 TYR A O 1
ATOM 661 N N . HIS A 1 86 ? 5.004 -5.597 -9.100 1.00 98.19 86 HIS A N 1
ATOM 662 C CA . HIS A 1 86 ? 4.074 -4.709 -9.782 1.00 98.19 86 HIS A CA 1
ATOM 663 C C . HIS A 1 86 ? 4.279 -3.274 -9.295 1.00 98.19 86 HIS A C 1
ATOM 665 O O . HIS A 1 86 ? 4.356 -3.037 -8.087 1.00 98.19 86 HIS A O 1
ATOM 671 N N . TYR A 1 87 ? 4.387 -2.315 -10.212 1.00 97.94 87 TYR A N 1
ATOM 672 C CA . TYR A 1 87 ? 4.738 -0.924 -9.897 1.00 97.94 87 TYR A CA 1
ATOM 673 C C . TYR A 1 87 ? 3.777 -0.235 -8.914 1.00 97.94 87 TYR A C 1
ATOM 675 O O . TYR A 1 87 ? 4.208 0.638 -8.160 1.00 97.94 87 TYR A O 1
ATOM 683 N N . ASP A 1 88 ? 2.512 -0.654 -8.878 1.00 97.12 88 ASP A N 1
ATOM 684 C CA . ASP A 1 88 ? 1.479 -0.089 -7.991 1.00 97.12 88 ASP A CA 1
ATOM 685 C C . ASP A 1 88 ? 1.540 -0.581 -6.538 1.00 97.12 88 ASP A C 1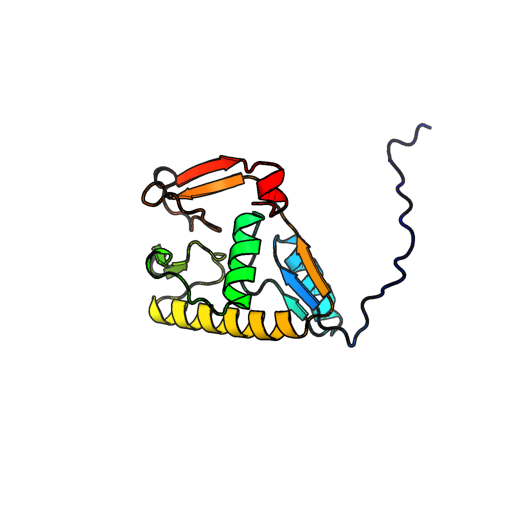
ATOM 687 O O . ASP A 1 88 ? 0.841 -0.046 -5.676 1.00 97.12 88 ASP A O 1
ATOM 691 N N . TYR A 1 89 ? 2.380 -1.573 -6.232 1.00 97.62 89 TYR A N 1
ATOM 692 C CA . TYR A 1 89 ? 2.381 -2.236 -4.929 1.00 97.62 89 TYR A CA 1
ATOM 693 C C . TYR A 1 89 ? 3.779 -2.313 -4.305 1.00 97.62 89 TYR A C 1
ATOM 695 O O . TYR A 1 89 ? 4.811 -2.193 -4.969 1.00 97.62 89 TYR A O 1
ATOM 703 N N . HIS A 1 90 ? 3.827 -2.485 -2.983 1.00 97.56 90 HIS A N 1
ATOM 704 C CA . HIS A 1 90 ? 5.082 -2.584 -2.242 1.00 97.56 90 HIS A CA 1
ATOM 705 C C . HIS A 1 90 ? 5.849 -3.869 -2.593 1.00 97.56 90 HIS A C 1
ATOM 707 O O . HIS A 1 90 ? 5.253 -4.905 -2.871 1.00 97.56 90 HIS A O 1
ATOM 713 N N . SER A 1 91 ? 7.179 -3.849 -2.475 1.00 96.62 91 SER A N 1
ATOM 714 C CA . SER A 1 91 ? 8.047 -4.990 -2.809 1.00 96.62 91 SER A CA 1
ATOM 715 C C . SER A 1 91 ? 7.873 -6.221 -1.909 1.00 96.62 91 SER A C 1
ATOM 717 O O . SER A 1 91 ? 8.488 -7.247 -2.165 1.00 96.62 91 SER A O 1
ATOM 719 N N . SER A 1 92 ? 7.073 -6.132 -0.841 1.00 96.38 92 SER A N 1
ATOM 720 C CA . SER A 1 92 ? 6.642 -7.307 -0.065 1.00 96.38 92 SER A CA 1
ATOM 721 C C . SER A 1 92 ? 5.619 -8.167 -0.812 1.00 96.38 92 SER A C 1
ATOM 723 O O . SER A 1 92 ? 5.333 -9.277 -0.377 1.00 96.38 92 SER A O 1
ATOM 725 N N . LEU A 1 93 ? 5.025 -7.639 -1.885 1.00 97.38 93 LEU A N 1
ATOM 726 C CA . LEU A 1 93 ? 4.161 -8.366 -2.802 1.00 97.38 93 LEU A CA 1
ATOM 727 C C . LEU A 1 93 ? 4.971 -8.686 -4.056 1.00 97.38 93 LEU A C 1
ATOM 729 O O . LEU A 1 93 ? 5.114 -7.863 -4.958 1.00 97.38 93 LEU A O 1
ATOM 733 N N . SER A 1 94 ? 5.539 -9.884 -4.060 1.00 98.00 94 SER A N 1
ATOM 734 C CA . SER A 1 94 ? 6.365 -10.408 -5.140 1.00 98.00 94 SER A CA 1
ATOM 735 C C . SER A 1 94 ? 6.177 -11.913 -5.255 1.00 98.00 94 SER A C 1
ATOM 737 O O . SER A 1 94 ? 5.838 -12.565 -4.266 1.00 98.00 94 SER A O 1
ATOM 739 N N . ALA A 1 95 ? 6.450 -12.468 -6.429 1.00 98.19 95 ALA A N 1
ATOM 740 C CA . ALA A 1 95 ? 6.468 -13.912 -6.658 1.00 98.19 95 ALA A CA 1
ATOM 741 C C . ALA A 1 95 ? 7.595 -14.284 -7.630 1.00 98.19 95 ALA A C 1
ATOM 743 O O . ALA A 1 95 ? 8.200 -13.399 -8.231 1.00 98.19 95 ALA A O 1
ATOM 744 N N . LEU A 1 96 ? 7.905 -15.573 -7.769 1.00 97.62 96 LEU A N 1
ATOM 745 C CA . LEU A 1 96 ? 8.908 -16.036 -8.740 1.00 97.62 96 LEU A CA 1
ATOM 746 C C . LEU A 1 96 ? 8.334 -16.100 -10.157 1.00 97.62 96 LEU A C 1
ATOM 748 O O . LEU A 1 96 ? 9.069 -15.953 -11.131 1.00 97.62 96 LEU A O 1
ATOM 752 N N . ASP A 1 97 ? 7.016 -16.245 -10.261 1.00 97.50 97 ASP A N 1
ATOM 753 C CA . ASP A 1 97 ? 6.278 -16.242 -11.512 1.00 97.50 97 ASP A CA 1
ATOM 754 C C . ASP A 1 97 ? 5.299 -15.054 -11.609 1.00 97.50 97 ASP A C 1
ATOM 756 O O . ASP A 1 97 ? 4.814 -14.511 -10.610 1.00 97.50 97 ASP A O 1
ATOM 760 N N . ARG A 1 98 ? 5.027 -14.613 -12.840 1.00 97.69 98 ARG A N 1
ATOM 761 C CA . ARG A 1 98 ? 4.147 -13.471 -13.104 1.00 97.69 98 ARG A CA 1
ATOM 762 C C . ARG A 1 98 ? 2.693 -13.786 -12.766 1.00 97.69 98 ARG A C 1
ATOM 764 O O . ARG A 1 98 ? 2.007 -12.932 -12.199 1.00 97.69 98 ARG A O 1
ATOM 771 N N . ASP A 1 99 ? 2.221 -14.970 -13.131 1.00 97.44 99 ASP A N 1
ATOM 772 C CA . ASP A 1 99 ? 0.839 -15.381 -12.912 1.00 97.44 99 ASP A CA 1
ATOM 773 C C . ASP A 1 99 ? 0.601 -15.655 -11.426 1.00 97.44 99 ASP A C 1
ATOM 775 O O . ASP A 1 99 ? -0.432 -15.253 -10.887 1.00 97.44 99 ASP A O 1
ATOM 779 N N . GLU A 1 100 ? 1.595 -16.205 -10.723 1.00 98.06 100 GLU A N 1
ATOM 780 C CA . GLU A 1 100 ? 1.586 -16.286 -9.257 1.00 98.06 100 GLU A CA 1
ATOM 781 C C . GLU A 1 100 ? 1.433 -14.908 -8.603 1.00 98.06 100 GLU A C 1
ATOM 783 O O . GLU A 1 100 ? 0.600 -14.735 -7.706 1.00 98.06 100 GLU A O 1
ATOM 788 N N . LEU A 1 101 ? 2.191 -13.903 -9.061 1.00 98.44 101 LEU A N 1
ATOM 789 C CA . LEU A 1 101 ? 2.038 -12.541 -8.553 1.00 98.44 101 LEU A CA 1
ATOM 790 C C . LEU A 1 101 ? 0.640 -11.997 -8.861 1.00 98.44 101 LEU A C 1
ATOM 792 O O . LEU A 1 101 ? 0.009 -11.409 -7.988 1.00 98.44 101 LEU A O 1
ATOM 796 N N . ASN A 1 102 ? 0.134 -12.193 -10.077 1.00 98.19 102 ASN A N 1
ATOM 797 C CA . ASN A 1 102 ? -1.199 -11.734 -10.455 1.00 98.19 102 ASN A CA 1
ATOM 798 C C . ASN A 1 102 ? -2.289 -12.334 -9.547 1.00 98.19 102 ASN A C 1
ATOM 800 O O . ASN A 1 102 ? -3.150 -11.606 -9.052 1.00 98.19 102 ASN A O 1
ATOM 804 N N . LEU A 1 103 ? -2.216 -13.637 -9.262 1.00 97.81 103 LEU A N 1
ATOM 805 C CA . LEU A 1 103 ? -3.131 -14.317 -8.341 1.00 97.81 103 LEU A CA 1
ATOM 806 C C . LEU A 1 103 ? -3.008 -13.778 -6.911 1.00 97.81 103 LEU A C 1
ATOM 808 O O . LEU A 1 103 ? -4.026 -13.506 -6.269 1.00 97.81 103 LEU A O 1
ATOM 812 N N . LEU A 1 104 ? -1.781 -13.566 -6.422 1.00 98.12 104 LEU A N 1
ATOM 813 C CA . LEU A 1 104 ? -1.533 -12.951 -5.117 1.00 98.12 104 LEU A CA 1
ATOM 814 C C . LEU A 1 104 ? -2.180 -11.564 -5.028 1.00 98.12 104 LEU A C 1
ATOM 816 O O . LEU A 1 104 ? -2.872 -11.268 -4.053 1.00 98.12 104 LEU A O 1
ATOM 820 N N . LEU A 1 105 ? -1.973 -10.715 -6.035 1.00 98.25 105 LEU A N 1
ATOM 821 C CA . LEU A 1 105 ? -2.516 -9.359 -6.067 1.00 98.25 105 LEU A CA 1
ATOM 822 C C . LEU A 1 105 ? -4.045 -9.376 -6.096 1.00 98.25 105 LEU A C 1
ATOM 824 O O . LEU A 1 105 ? -4.667 -8.699 -5.281 1.00 98.25 105 LEU A O 1
ATOM 828 N N . GLN A 1 106 ? -4.664 -10.210 -6.932 1.00 97.38 106 GLN A N 1
ATOM 829 C CA . GLN A 1 106 ? -6.122 -10.356 -6.959 1.00 97.38 106 GLN A CA 1
ATOM 830 C C . GLN A 1 106 ? -6.686 -10.844 -5.618 1.00 97.38 106 GLN A C 1
ATOM 832 O O . GLN A 1 106 ? -7.693 -10.313 -5.147 1.00 97.38 106 GLN A O 1
ATOM 837 N N . ALA A 1 107 ? -6.016 -11.788 -4.950 1.00 97.44 107 ALA A N 1
ATOM 838 C CA . ALA A 1 107 ? -6.415 -12.239 -3.619 1.00 97.44 107 ALA A CA 1
ATOM 839 C C . ALA A 1 107 ? -6.340 -11.103 -2.581 1.00 97.44 107 ALA A C 1
ATOM 841 O O . ALA A 1 107 ? -7.274 -10.918 -1.796 1.00 97.44 107 ALA A O 1
ATOM 842 N N . ARG A 1 108 ? -5.270 -10.293 -2.602 1.00 97.62 108 ARG A N 1
ATOM 843 C CA . ARG A 1 108 ? -5.137 -9.104 -1.736 1.00 97.62 108 ARG A CA 1
ATOM 844 C C . ARG A 1 108 ? -6.213 -8.064 -2.019 1.00 97.62 108 ARG A C 1
ATOM 846 O O . ARG A 1 108 ? -6.771 -7.506 -1.078 1.00 97.62 108 ARG A O 1
ATOM 853 N N . MET A 1 109 ? -6.545 -7.838 -3.286 1.00 97.12 109 MET A N 1
ATOM 854 C CA . MET A 1 109 ? -7.615 -6.922 -3.684 1.00 97.12 109 MET A CA 1
ATOM 855 C C . MET A 1 109 ? -8.986 -7.413 -3.229 1.00 97.12 109 MET A C 1
ATOM 857 O O . MET A 1 109 ? -9.761 -6.621 -2.701 1.00 97.12 109 MET A O 1
ATOM 861 N N . GLY A 1 110 ? -9.273 -8.711 -3.354 1.00 97.62 110 GLY A N 1
ATOM 862 C CA . GLY A 1 110 ? -10.505 -9.313 -2.841 1.00 97.62 110 GLY A CA 1
ATOM 863 C C . GLY A 1 110 ? -10.625 -9.181 -1.321 1.00 97.62 110 GLY A C 1
ATOM 864 O O . GLY A 1 110 ? -11.672 -8.777 -0.812 1.00 97.62 110 GLY A O 1
ATOM 865 N N . GLN A 1 111 ? -9.532 -9.430 -0.594 1.00 97.94 111 GLN A N 1
ATOM 866 C CA . GLN A 1 111 ? -9.468 -9.225 0.854 1.00 97.94 111 GLN A CA 1
ATOM 867 C C . GLN A 1 111 ? -9.718 -7.754 1.220 1.00 97.94 111 GLN A C 1
ATOM 869 O O . GLN A 1 111 ? -10.567 -7.462 2.063 1.00 97.94 111 GLN A O 1
ATOM 874 N N . ALA A 1 112 ? -9.027 -6.825 0.553 1.00 98.19 112 ALA A N 1
ATOM 875 C CA . ALA A 1 112 ? -9.199 -5.393 0.762 1.00 98.19 112 ALA A CA 1
ATOM 876 C C . ALA A 1 112 ? -10.630 -4.938 0.452 1.00 98.19 112 ALA A C 1
ATOM 878 O O . ALA A 1 112 ? -11.211 -4.218 1.258 1.00 98.19 112 ALA A O 1
ATOM 879 N N . ASN A 1 113 ? -11.237 -5.398 -0.647 1.00 98.38 113 ASN A N 1
ATOM 880 C CA . ASN A 1 113 ? -12.629 -5.095 -0.992 1.00 98.38 113 ASN A CA 1
ATOM 881 C C . ASN A 1 113 ? -13.597 -5.555 0.108 1.00 98.38 113 ASN A C 1
ATOM 883 O O . ASN A 1 113 ? -14.473 -4.796 0.523 1.00 98.38 113 ASN A O 1
ATOM 887 N N . GLY A 1 114 ? -13.412 -6.777 0.618 1.00 98.31 114 GLY A N 1
ATOM 888 C CA . GLY A 1 114 ? -14.225 -7.325 1.702 1.00 98.31 114 GLY A CA 1
ATOM 889 C C . GLY A 1 114 ? -14.160 -6.484 2.978 1.00 98.31 114 GLY A C 1
ATOM 890 O O . GLY A 1 114 ? -15.201 -6.210 3.578 1.00 98.31 114 GLY A O 1
ATOM 891 N N . TYR A 1 115 ? -12.963 -6.029 3.359 1.00 98.44 115 TYR A N 1
ATOM 892 C CA . TYR A 1 115 ? -12.776 -5.130 4.501 1.00 98.44 115 TYR A CA 1
ATOM 893 C C . TYR A 1 115 ? -13.328 -3.735 4.226 1.00 98.44 115 TYR A C 1
ATOM 895 O O . TYR A 1 115 ? -14.053 -3.210 5.058 1.00 98.44 115 TYR A O 1
ATOM 903 N N . LEU A 1 116 ? -13.080 -3.151 3.053 1.00 97.88 116 LEU A N 1
ATOM 904 C CA . LEU A 1 116 ? -13.575 -1.820 2.681 1.00 97.88 116 LEU A CA 1
ATOM 905 C C . LEU A 1 116 ? -15.103 -1.706 2.759 1.00 97.88 116 LEU A C 1
ATOM 907 O O . LEU A 1 116 ? -15.619 -0.649 3.101 1.00 97.88 116 LEU A O 1
ATOM 911 N N . ARG A 1 117 ? -15.834 -2.793 2.490 1.00 97.62 117 ARG A N 1
ATOM 912 C CA . ARG A 1 117 ? -17.303 -2.830 2.599 1.00 97.62 117 ARG A CA 1
ATOM 913 C C . ARG A 1 117 ? -17.827 -2.888 4.034 1.00 97.62 117 ARG A C 1
ATOM 915 O O . ARG A 1 117 ? -18.993 -2.575 4.250 1.00 97.62 117 ARG A O 1
ATOM 922 N N . LYS A 1 118 ? -17.014 -3.350 4.983 1.00 97.81 118 LYS A N 1
ATOM 923 C CA . LYS A 1 118 ? -17.429 -3.628 6.369 1.00 97.81 118 LYS A CA 1
ATOM 924 C C . LYS A 1 118 ? -16.727 -2.749 7.401 1.00 97.81 118 LYS A C 1
ATOM 926 O O . LYS A 1 118 ? -17.192 -2.660 8.533 1.00 97.81 118 LYS A O 1
ATOM 931 N N . ALA A 1 119 ? -15.601 -2.146 7.032 1.00 97.88 119 ALA A N 1
ATOM 932 C CA . ALA A 1 119 ? -14.774 -1.354 7.917 1.00 97.88 119 ALA A CA 1
ATOM 933 C C . ALA A 1 119 ? -15.575 -0.172 8.451 1.00 97.88 119 ALA A C 1
ATOM 935 O O . ALA A 1 119 ? -16.129 0.623 7.691 1.00 97.88 119 ALA A O 1
ATOM 936 N N . ARG A 1 120 ? -15.594 -0.041 9.776 1.00 97.75 120 ARG A N 1
ATOM 937 C CA . ARG A 1 120 ? -16.084 1.172 10.427 1.00 97.75 120 ARG A CA 1
ATOM 938 C C . ARG A 1 120 ? -15.006 2.249 10.451 1.00 97.75 120 ARG A C 1
ATOM 940 O O . ARG A 1 120 ? -15.329 3.432 10.406 1.00 97.75 120 ARG A O 1
ATOM 947 N N . TRP A 1 121 ? -13.740 1.832 10.474 1.00 97.88 121 TRP A N 1
ATOM 948 C CA . TRP A 1 121 ? -12.590 2.724 10.505 1.00 97.88 121 TRP A CA 1
ATOM 949 C C . TRP A 1 121 ? -11.618 2.400 9.379 1.00 97.88 121 TRP A C 1
ATOM 951 O O . TRP A 1 121 ? -11.180 1.260 9.230 1.00 97.88 121 TRP A O 1
ATOM 961 N N . ILE A 1 122 ? -11.234 3.430 8.625 1.00 97.12 122 ILE A N 1
ATOM 962 C CA . ILE A 1 122 ? -10.122 3.366 7.678 1.00 97.12 122 ILE A CA 1
ATOM 963 C C . ILE A 1 122 ? -9.072 4.373 8.142 1.00 97.12 122 ILE A C 1
ATOM 965 O O . ILE A 1 122 ? -9.311 5.580 8.143 1.00 97.12 122 ILE A O 1
ATOM 969 N N . VAL A 1 123 ? -7.909 3.877 8.553 1.00 96.94 123 VAL A N 1
ATOM 970 C CA . VAL A 1 123 ? -6.773 4.695 8.983 1.00 96.94 123 VAL A CA 1
ATOM 971 C C . VAL A 1 123 ? -5.812 4.833 7.813 1.00 96.94 123 VAL A C 1
ATOM 973 O O . VAL A 1 123 ? -5.178 3.859 7.407 1.00 96.94 123 VAL A O 1
ATOM 976 N N . ILE A 1 124 ? -5.691 6.050 7.284 1.00 96.44 124 ILE A N 1
ATOM 977 C CA . ILE A 1 124 ? -4.809 6.351 6.155 1.00 96.44 124 ILE A CA 1
ATOM 978 C C . ILE A 1 124 ? -3.659 7.233 6.624 1.00 96.44 124 ILE A C 1
ATOM 980 O O . ILE A 1 124 ? -3.883 8.274 7.241 1.00 96.44 124 ILE A O 1
ATOM 984 N N . THR A 1 125 ? -2.423 6.841 6.315 1.00 95.62 125 THR A N 1
ATOM 985 C CA . THR A 1 125 ? -1.237 7.622 6.695 1.00 95.62 125 THR A CA 1
ATOM 986 C C . THR A 1 125 ? -0.338 7.841 5.484 1.00 95.62 125 THR A C 1
ATOM 988 O O . THR A 1 125 ? 0.303 6.906 5.000 1.00 95.62 125 THR A O 1
ATOM 991 N N . TYR A 1 126 ? -0.265 9.079 5.003 1.00 94.19 126 TYR A N 1
ATOM 992 C CA . TYR A 1 126 ? 0.631 9.463 3.911 1.00 94.19 126 TYR A CA 1
ATOM 993 C C . TYR A 1 126 ? 2.066 9.642 4.416 1.00 94.19 126 TYR A C 1
ATOM 995 O O . TYR A 1 126 ? 2.294 9.889 5.599 1.00 94.19 126 TYR A O 1
ATOM 1003 N N . GLY A 1 127 ? 3.045 9.516 3.522 1.00 91.44 127 GLY A N 1
ATOM 1004 C CA . GLY A 1 127 ? 4.460 9.634 3.878 1.00 91.44 127 GLY A CA 1
ATOM 1005 C C . GLY A 1 127 ? 5.319 10.465 2.928 1.00 91.44 127 GLY A C 1
ATOM 1006 O O . GLY A 1 127 ? 6.462 10.749 3.265 1.00 91.44 127 GLY A O 1
ATOM 1007 N N . THR A 1 128 ? 4.814 10.870 1.759 1.00 93.12 128 THR A N 1
ATOM 1008 C CA . THR A 1 128 ? 5.535 11.782 0.856 1.00 93.12 128 THR A CA 1
ATOM 1009 C C . THR A 1 128 ? 4.604 12.405 -0.184 1.00 93.12 128 THR A C 1
ATOM 1011 O O . THR A 1 128 ? 3.644 11.773 -0.613 1.00 93.12 128 THR A O 1
ATOM 1014 N N . ALA A 1 129 ? 4.915 13.624 -0.628 1.00 93.81 129 ALA A N 1
ATOM 1015 C CA . ALA A 1 129 ? 4.305 14.246 -1.809 1.00 93.81 129 ALA A CA 1
ATOM 1016 C C . ALA A 1 129 ? 5.120 13.998 -3.093 1.00 93.81 129 ALA A C 1
ATOM 1018 O O . ALA A 1 129 ? 4.714 14.418 -4.174 1.00 93.81 129 ALA A O 1
ATOM 1019 N N . TRP A 1 130 ? 6.286 13.355 -2.988 1.00 95.25 130 TRP A N 1
ATOM 1020 C CA . TRP A 1 130 ? 7.095 12.991 -4.147 1.00 95.25 130 TRP A CA 1
ATOM 1021 C C . TRP A 1 130 ? 6.537 11.741 -4.817 1.00 95.25 130 TRP A C 1
ATOM 1023 O O . TRP A 1 130 ? 6.315 10.724 -4.161 1.00 95.25 130 TRP A O 1
ATOM 1033 N N . VAL A 1 131 ? 6.371 11.812 -6.130 1.00 95.50 131 VAL A N 1
ATOM 1034 C CA . VAL A 1 131 ? 6.008 10.679 -6.979 1.00 95.50 131 VAL A CA 1
ATOM 1035 C C . VAL A 1 131 ? 7.083 10.453 -8.030 1.00 95.50 131 VAL A C 1
ATOM 1037 O O . VAL A 1 131 ? 7.850 11.355 -8.373 1.00 95.50 131 VAL A O 1
ATOM 1040 N N . TYR A 1 132 ? 7.130 9.225 -8.524 1.00 97.06 132 TYR A N 1
ATOM 1041 C CA . TYR A 1 132 ? 7.963 8.819 -9.641 1.00 97.06 132 TYR A CA 1
ATOM 1042 C C . TYR A 1 132 ? 7.023 8.366 -10.746 1.00 97.06 132 TYR A C 1
ATOM 1044 O O . TYR A 1 132 ? 6.169 7.519 -10.502 1.00 97.06 132 TYR A O 1
ATOM 1052 N N . ASN A 1 133 ? 7.159 8.944 -11.931 1.00 96.69 133 ASN A N 1
ATOM 1053 C CA . ASN A 1 133 ?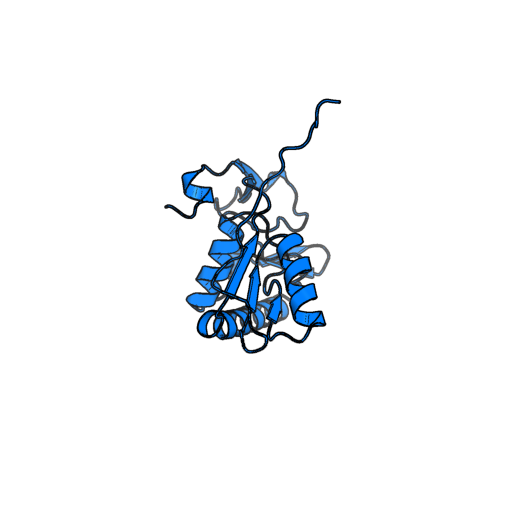 6.395 8.552 -13.108 1.00 96.69 133 ASN A CA 1
ATOM 1054 C C . ASN A 1 133 ? 7.326 7.800 -14.043 1.00 96.69 133 ASN A C 1
ATOM 1056 O O . ASN A 1 133 ? 8.482 8.196 -14.203 1.00 96.69 133 ASN A O 1
ATOM 1060 N N . ARG A 1 134 ? 6.858 6.719 -14.654 1.00 96.62 134 ARG A N 1
ATOM 1061 C CA . ARG A 1 134 ? 7.652 6.039 -15.673 1.00 96.62 134 ARG A CA 1
ATOM 1062 C C . ARG A 1 134 ? 7.740 6.925 -16.908 1.00 96.62 134 ARG A C 1
ATOM 1064 O O . ARG A 1 134 ? 6.745 7.513 -17.322 1.00 96.62 134 ARG A O 1
ATOM 1071 N N . LYS A 1 135 ? 8.924 7.024 -17.508 1.00 97.00 135 LYS A N 1
ATOM 1072 C CA . LYS A 1 135 ? 9.132 7.856 -18.703 1.00 97.00 135 LYS A CA 1
ATOM 1073 C C . LYS A 1 135 ? 8.519 7.2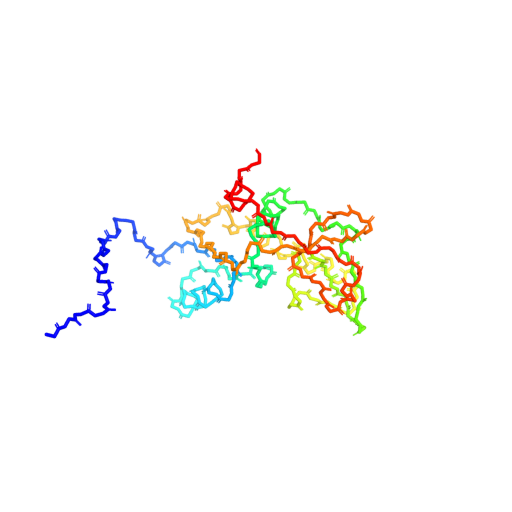68 -19.971 1.00 97.00 135 LYS A C 1
ATOM 1075 O O . LYS A 1 135 ? 8.297 8.005 -20.922 1.00 97.00 135 LYS A O 1
ATOM 1080 N N . ASP A 1 136 ? 8.275 5.962 -19.998 1.00 95.00 136 ASP A N 1
ATOM 1081 C CA . ASP A 1 136 ? 7.742 5.257 -21.164 1.00 95.00 136 ASP A CA 1
ATOM 1082 C C . ASP A 1 136 ? 6.238 5.486 -21.373 1.00 95.00 136 ASP A C 1
ATOM 1084 O O . ASP A 1 136 ? 5.799 5.583 -22.516 1.00 95.00 136 ASP A O 1
ATOM 1088 N N . ASN A 1 137 ? 5.453 5.610 -20.298 1.00 94.50 137 ASN A N 1
ATOM 1089 C CA . ASN A 1 137 ? 3.998 5.796 -20.374 1.00 94.50 137 ASN A CA 1
ATOM 1090 C C . ASN A 1 137 ? 3.447 6.946 -19.507 1.00 94.50 137 ASN A C 1
ATOM 1092 O O . ASN A 1 137 ? 2.244 7.202 -19.517 1.00 94.50 137 ASN A O 1
ATOM 1096 N N . GLY A 1 138 ? 4.297 7.642 -18.747 1.00 93.88 138 GLY A N 1
ATOM 1097 C CA . GLY A 1 138 ? 3.901 8.739 -17.862 1.00 93.88 138 GLY A CA 1
ATOM 1098 C C . GLY A 1 138 ? 3.134 8.306 -16.608 1.00 93.88 138 GLY A C 1
ATOM 1099 O O . GLY A 1 138 ? 2.706 9.168 -15.839 1.00 93.88 138 GLY A O 1
ATOM 1100 N N . MET A 1 139 ? 2.947 7.002 -16.375 1.00 92.75 139 MET A N 1
ATOM 1101 C CA . MET A 1 139 ? 2.167 6.510 -15.242 1.00 92.75 139 MET A CA 1
ATOM 1102 C C . MET A 1 139 ? 2.960 6.616 -13.933 1.00 92.75 139 MET A C 1
ATOM 1104 O O . MET A 1 139 ? 4.146 6.267 -13.901 1.00 92.75 139 MET A O 1
ATOM 1108 N N . PRO A 1 140 ? 2.323 7.070 -12.839 1.00 93.94 140 PRO A N 1
ATOM 1109 C CA . PRO A 1 140 ? 2.940 7.086 -11.521 1.00 93.94 140 PRO A CA 1
ATOM 1110 C C . PRO A 1 140 ? 3.178 5.658 -11.024 1.00 93.94 140 PRO A C 1
ATOM 1112 O O . PRO A 1 140 ? 2.379 4.765 -11.289 1.00 93.94 140 PRO A O 1
ATOM 1115 N N . VAL A 1 141 ? 4.240 5.455 -10.249 1.00 96.50 141 VAL A N 1
ATOM 1116 C CA . VAL A 1 141 ? 4.512 4.183 -9.568 1.00 96.50 141 VAL A CA 1
ATOM 1117 C C . VAL A 1 141 ? 4.484 4.362 -8.060 1.00 96.50 141 VAL A C 1
ATOM 1119 O O . VAL A 1 141 ? 4.901 5.390 -7.518 1.00 96.50 141 VAL A O 1
ATOM 1122 N N . ALA A 1 142 ? 4.021 3.331 -7.367 1.00 96.38 142 ALA A N 1
ATOM 1123 C CA . ALA A 1 142 ? 4.096 3.247 -5.920 1.00 96.38 142 ALA A CA 1
ATOM 1124 C C . ALA A 1 142 ? 5.495 2.832 -5.447 1.00 96.38 142 ALA A C 1
ATOM 1126 O O . ALA A 1 142 ? 5.964 3.282 -4.399 1.00 96.38 142 ALA A O 1
ATOM 1127 N N . ASN A 1 143 ? 6.171 1.982 -6.223 1.00 96.69 143 ASN A N 1
ATOM 1128 C CA . ASN A 1 143 ? 7.514 1.501 -5.939 1.00 96.69 143 ASN A CA 1
ATOM 1129 C C . ASN A 1 143 ? 8.287 1.271 -7.243 1.00 96.69 143 ASN A C 1
ATOM 1131 O O . ASN A 1 143 ? 7.781 0.639 -8.160 1.00 96.69 143 ASN A O 1
ATOM 1135 N N . CYS A 1 144 ? 9.528 1.757 -7.323 1.00 96.31 144 CYS A N 1
ATOM 1136 C CA . CYS A 1 144 ? 10.378 1.578 -8.504 1.00 96.31 144 CYS A CA 1
ATOM 1137 C C . CYS A 1 144 ? 11.055 0.196 -8.570 1.00 96.31 144 CYS A C 1
ATOM 1139 O O . CYS A 1 144 ? 11.726 -0.096 -9.552 1.00 96.31 144 CYS A O 1
ATOM 1141 N N . HIS A 1 145 ? 10.968 -0.631 -7.519 1.00 96.19 145 HIS A N 1
ATOM 1142 C CA . HIS A 1 145 ? 11.532 -1.992 -7.444 1.00 96.19 145 HIS A CA 1
ATOM 1143 C C . HIS A 1 145 ? 13.025 -2.088 -7.788 1.00 96.19 145 HIS A C 1
ATOM 1145 O O . HIS A 1 145 ? 13.503 -3.086 -8.322 1.00 96.19 145 HIS A O 1
ATOM 1151 N N . LYS A 1 146 ? 13.784 -1.032 -7.456 1.00 94.12 146 LYS A N 1
ATOM 1152 C CA . LYS A 1 146 ? 15.218 -0.881 -7.775 1.00 94.12 146 LYS A CA 1
ATOM 1153 C C . LYS A 1 146 ? 15.532 -0.967 -9.281 1.00 94.12 146 LYS A C 1
ATOM 1155 O O . LYS A 1 146 ? 16.667 -1.275 -9.642 1.00 94.12 146 LYS A O 1
ATOM 1160 N N . VAL A 1 147 ? 14.550 -0.702 -10.143 1.00 95.00 147 VAL A N 1
ATOM 1161 C CA . VAL A 1 147 ? 14.756 -0.446 -11.575 1.00 95.00 147 VAL A CA 1
ATOM 1162 C C . VAL A 1 147 ? 15.592 0.837 -11.727 1.00 95.00 147 VAL A C 1
ATOM 1164 O O . VAL A 1 147 ? 15.444 1.742 -10.894 1.00 95.00 147 VAL A O 1
ATOM 1167 N N . PRO A 1 148 ? 16.482 0.929 -12.736 1.00 95.62 148 PRO A N 1
ATOM 1168 C CA . PRO A 1 148 ? 17.323 2.104 -12.956 1.00 95.62 148 PRO A CA 1
ATOM 1169 C C . PRO A 1 148 ? 16.543 3.428 -12.939 1.00 95.62 148 PRO A C 1
ATOM 1171 O O . PRO A 1 148 ? 15.449 3.547 -13.489 1.00 95.62 148 PRO A O 1
ATOM 1174 N N . THR A 1 149 ? 17.086 4.435 -12.250 1.00 94.06 149 THR A N 1
ATOM 1175 C CA . THR A 1 149 ? 16.383 5.704 -11.981 1.00 94.06 149 THR A CA 1
ATOM 1176 C C . THR A 1 149 ? 16.124 6.539 -13.229 1.00 94.06 149 THR A C 1
ATOM 1178 O O . THR A 1 149 ? 15.219 7.365 -13.234 1.00 94.06 149 THR A O 1
ATOM 1181 N N . ASP A 1 150 ? 16.900 6.337 -14.288 1.00 96.81 150 ASP A N 1
ATOM 1182 C CA . ASP A 1 150 ? 16.733 6.967 -15.596 1.00 96.81 150 ASP A CA 1
ATOM 1183 C C . ASP A 1 150 ? 15.441 6.547 -16.311 1.00 96.81 150 ASP A C 1
ATOM 1185 O O . ASP A 1 150 ? 14.987 7.295 -17.175 1.00 96.81 150 ASP A O 1
ATOM 1189 N N . HIS A 1 151 ? 14.794 5.454 -15.888 1.00 96.50 151 HIS A N 1
ATOM 1190 C CA . HIS A 1 151 ? 13.457 5.055 -16.343 1.00 96.50 151 HIS A CA 1
ATOM 1191 C C . HIS A 1 151 ? 12.330 5.897 -15.727 1.00 96.50 151 HIS A C 1
ATOM 1193 O O . HIS A 1 151 ? 11.186 5.811 -16.177 1.00 96.50 151 HIS A O 1
ATOM 1199 N N . PHE A 1 152 ? 12.627 6.712 -14.710 1.00 97.88 152 PHE A N 1
ATOM 1200 C CA . PHE A 1 152 ? 11.622 7.466 -13.969 1.00 97.88 152 PHE A CA 1
ATOM 1201 C C . PHE A 1 152 ? 11.887 8.967 -13.993 1.00 97.88 152 PHE A C 1
ATOM 1203 O O . PHE A 1 152 ? 13.024 9.440 -13.989 1.00 97.88 152 PHE A O 1
ATOM 1210 N N . GLU A 1 153 ? 10.807 9.731 -13.969 1.00 97.69 153 GLU A N 1
ATOM 1211 C CA . GLU A 1 153 ? 10.806 11.162 -13.724 1.00 97.69 153 GLU A CA 1
ATOM 1212 C C . GLU A 1 153 ? 10.216 11.437 -12.341 1.00 97.69 153 GLU A C 1
ATOM 1214 O O . GLU A 1 153 ? 9.107 11.006 -12.020 1.00 97.69 153 GLU A O 1
ATOM 1219 N N . LYS A 1 154 ? 10.969 12.151 -11.502 1.00 96.75 154 LYS A N 1
ATOM 1220 C CA . LYS A 1 154 ? 10.544 12.505 -10.148 1.00 96.75 154 LYS A CA 1
ATOM 1221 C C . LYS A 1 154 ? 9.822 13.849 -10.166 1.00 96.75 154 LYS A C 1
ATOM 1223 O O . LYS A 1 154 ? 10.398 14.843 -10.598 1.00 96.75 154 LYS A O 1
ATOM 1228 N N . SER A 1 155 ? 8.609 13.907 -9.623 1.00 94.62 155 SER A N 1
ATOM 1229 C CA . SER A 1 155 ? 7.843 15.151 -9.508 1.00 94.62 155 SER A CA 1
ATOM 1230 C C . SER A 1 155 ? 7.169 15.297 -8.146 1.00 94.62 155 SER A C 1
ATOM 1232 O O . SER A 1 155 ? 6.956 14.326 -7.417 1.00 94.62 155 SER A O 1
ATOM 1234 N N . LEU A 1 156 ? 6.888 16.544 -7.764 1.00 95.06 156 LEU A N 1
ATOM 1235 C CA . LEU A 1 156 ? 6.209 16.875 -6.516 1.00 95.06 156 LEU A CA 1
ATOM 1236 C C . LEU A 1 156 ? 4.718 17.090 -6.792 1.00 95.06 156 LEU A C 1
ATOM 1238 O O . LEU A 1 156 ? 4.346 17.876 -7.665 1.00 95.06 156 LEU A O 1
ATOM 1242 N N . LEU A 1 157 ? 3.858 16.410 -6.037 1.00 91.81 157 LEU A N 1
ATOM 1243 C CA . LEU A 1 157 ? 2.416 16.596 -6.128 1.00 91.81 157 LEU A CA 1
ATOM 1244 C C . LEU A 1 157 ? 2.005 17.982 -5.622 1.00 91.81 157 LEU A C 1
ATOM 1246 O O . LEU A 1 157 ? 2.508 18.482 -4.613 1.00 91.81 157 LEU A O 1
ATOM 1250 N N . THR A 1 158 ? 1.022 18.577 -6.298 1.00 91.31 158 THR A N 1
ATOM 1251 C CA . THR A 1 158 ? 0.370 19.803 -5.827 1.00 91.31 158 THR A CA 1
ATOM 1252 C C . THR A 1 158 ? -0.475 19.517 -4.586 1.00 91.31 158 THR A C 1
ATOM 1254 O O . THR A 1 158 ? -0.882 18.382 -4.341 1.00 91.31 158 THR A O 1
ATOM 1257 N N . GLN A 1 159 ? -0.804 20.555 -3.813 1.00 87.19 159 GLN A N 1
ATOM 1258 C CA . GLN A 1 159 ? -1.682 20.431 -2.640 1.00 87.19 159 GLN A CA 1
ATOM 1259 C C . GLN A 1 159 ? -3.035 19.789 -2.989 1.00 87.19 159 GLN A C 1
ATOM 1261 O O . GLN A 1 159 ? -3.487 18.901 -2.274 1.00 87.19 159 GLN A O 1
ATOM 1266 N N . LYS A 1 160 ? -3.634 20.173 -4.127 1.00 85.88 160 LYS A N 1
ATOM 1267 C CA . LYS A 1 160 ? -4.891 19.585 -4.618 1.00 85.88 160 LYS A CA 1
ATOM 1268 C C . LYS A 1 160 ? -4.753 18.086 -4.892 1.00 85.88 160 LYS A C 1
A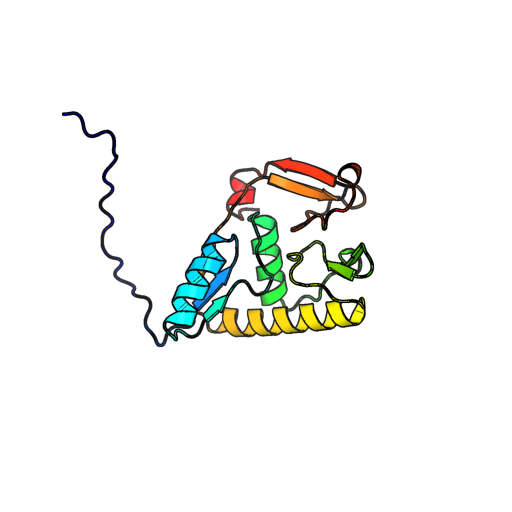TOM 1270 O O . LYS A 1 160 ? -5.522 17.299 -4.351 1.00 85.88 160 LYS A O 1
ATOM 1275 N N . LYS A 1 161 ? -3.709 17.689 -5.631 1.00 82.81 161 LYS A N 1
ATOM 1276 C CA . LYS A 1 161 ? -3.428 16.274 -5.918 1.00 82.81 161 LYS A CA 1
ATOM 1277 C C . LYS A 1 161 ? -3.134 15.472 -4.646 1.00 82.81 161 LYS A C 1
ATOM 1279 O O . LYS A 1 161 ? -3.596 14.346 -4.527 1.00 82.81 161 LYS A O 1
ATOM 1284 N N . ASN A 1 162 ? -2.423 16.053 -3.676 1.00 81.00 162 ASN A N 1
ATOM 1285 C CA . ASN A 1 162 ? -2.184 15.415 -2.375 1.00 81.00 162 ASN A CA 1
ATOM 1286 C C . ASN A 1 162 ? -3.475 15.195 -1.578 1.00 81.00 162 ASN A C 1
ATOM 1288 O O . ASN A 1 162 ? -3.596 14.192 -0.882 1.00 81.00 162 ASN A O 1
ATOM 1292 N N . ALA A 1 163 ? -4.433 16.115 -1.685 1.00 78.62 163 ALA A N 1
ATOM 1293 C CA . ALA A 1 163 ? -5.731 16.010 -1.029 1.00 78.62 163 ALA A CA 1
ATOM 1294 C C . ALA A 1 163 ? -6.714 15.069 -1.754 1.00 78.62 163 ALA A C 1
ATOM 1296 O O . ALA A 1 163 ? -7.840 14.915 -1.290 1.00 78.62 163 ALA A O 1
ATOM 1297 N N . GLY A 1 164 ? -6.325 14.457 -2.881 1.00 69.88 164 GLY A N 1
ATOM 1298 C CA . GLY A 1 164 ? -7.234 13.654 -3.708 1.00 69.88 164 GLY A CA 1
ATOM 1299 C C . GLY A 1 164 ? -8.289 14.486 -4.448 1.00 69.88 164 GLY A C 1
ATOM 1300 O O . GLY A 1 164 ? -9.306 13.948 -4.872 1.00 69.88 164 GLY A O 1
ATOM 1301 N N . ILE A 1 165 ? -8.066 15.798 -4.592 1.00 62.62 165 ILE A N 1
ATOM 1302 C CA . ILE A 1 165 ? -8.943 16.716 -5.326 1.00 62.62 165 ILE A CA 1
ATOM 1303 C C . ILE A 1 165 ? -8.410 16.806 -6.761 1.00 62.62 165 ILE A C 1
ATOM 1305 O O . ILE A 1 165 ? -7.352 17.408 -6.988 1.00 62.62 165 ILE A O 1
ATOM 1309 N N . ILE A 1 166 ? -9.121 16.171 -7.699 1.00 54.22 166 ILE A N 1
ATOM 1310 C CA . ILE A 1 166 ? -8.808 16.131 -9.139 1.00 54.22 166 ILE A CA 1
ATOM 1311 C C . ILE A 1 166 ? -9.699 17.127 -9.877 1.00 54.22 166 ILE A C 1
ATOM 1313 O O . ILE A 1 166 ? -10.926 17.092 -9.639 1.00 54.22 166 ILE A O 1
#

Radius of gyration: 17.94 Å; chains: 1; bounding box: 35×46×54 Å

Foldseek 3Di:
DDDPDDDDDDDDDPDDDDLAFEEEFAEAVVSQVVQVVNVVVNRNYDGHLQPHFAALVLRVVLLVCLQVVPFQDPVQWDDDPQKIDGQSGDPVQIDNDPVVSSVSSSVSSPVSNVSVVRGPYYHYDHHFQKWWAFPVPRHTGRDPNPDDSVRTDIDGHDPCVRVVND

Secondary structure (DSSP, 8-state):
----S-----PPPSS---TTSEEEEEESHHHHHHHHHHHHTT-EEEE-TT----SHHHHHHHHHHHHHTPPPPGGGEEEETTEEEETTS-TTS-BSSHHHHHHHHHHHHHHHHHHHTT-SEEEEE---SEEEEETTT--EES--TT--GGGEEEEEPPHHHHTT--